Protein AF-A0A453IR78-F1 (afdb_monomer)

Secondary structure (DSSP, 8-state):
--SSHHHHHHHHHHHH-GGGGGSTTHHHHHHHHTTPPPPHHHHHHHHHTS-GGGSPBPTTS-BHHHHHHHHHHHHHHHHH-S---HHHHHHHHTS-HHHHHHHHHHHHHTTSS----------

Radius of gyration: 15.4 Å; Cα contacts (8 Å, |Δi|>4): 96; chains: 1; bounding box: 46×27×40 Å

Organism: Aegilops tauschii subsp. strangulata (NCBI:txid200361)

Nearest PDB structures (foldseek):
  4d10-assembly1_L  TM=9.736E-01  e=8.772E-11  Homo sapiens
  4d18-assembly1_D  TM=9.829E-01  e=3.486E-10  Homo sapiens
  4d0p-assembly1_A  TM=9.096E-01  e=7.327E-10  Homo sapiens
  6r7n-assembly1_D  TM=8.867E-01  e=5.995E-08  Homo sapiens
  1ais-assembly1_B  TM=3.882E-01  e=3.150E+00  Pyrococcus woesei

Foldseek 3Di:
DDDDDVVLVVLVVLLPDPVNVPDPLNVVSVCLNVLHQDDPVSLVSVVVVDDPVQQDADPVRHGPSLLRNLLSNLQSVLVVDPDDQLVVNCVSSVHDSVVNVVSNVVCCVVVVHDDDDDPPPPD

pLDDT: mean 91.36, std 9.38, range [37.41, 96.69]

InterPro domains:
  IPR000717 Proteasome component (PCI) domain [PF01399] (54-120)
  IPR000717 Proteasome component (PCI) domain [PS50250] (1-123)
  IPR036388 Winged helix-like DNA-binding domain superfamily [G3DSA:1.10.10.10] (57-123)
  IPR036390 Winged helix DNA-binding domain superfamily [SSF46785] (58-120)
  IPR040134 26S Proteasome non-ATPase regulatory subunit 12/COP9 signalosome complex subunit 4 [PTHR10855] (1-119)

Structure (mmCIF, N/CA/C/O backbone):
data_AF-A0A453IR78-F1
#
_entry.id   AF-A0A453IR78-F1
#
loop_
_atom_site.group_PDB
_atom_site.id
_atom_site.type_symbol
_atom_site.label_atom_id
_atom_site.label_alt_id
_atom_site.label_comp_id
_atom_site.label_asym_id
_atom_site.label_entity_id
_atom_site.label_seq_id
_atom_site.pdbx_PDB_ins_code
_atom_site.Cartn_x
_atom_site.Cartn_y
_atom_site.Cartn_z
_atom_site.occupancy
_atom_site.B_iso_or_equiv
_atom_site.auth_seq_id
_atom_site.auth_comp_id
_atom_site.auth_asym_id
_atom_site.auth_atom_id
_atom_site.pdbx_PDB_model_num
ATOM 1 N N . ALA A 1 1 ? -3.764 -8.612 11.217 1.00 49.44 1 ALA A N 1
ATOM 2 C CA . ALA A 1 1 ? -4.349 -9.615 10.301 1.00 49.44 1 ALA A CA 1
ATOM 3 C C . ALA A 1 1 ? -3.684 -9.479 8.938 1.00 49.44 1 ALA A C 1
ATOM 5 O O . ALA A 1 1 ? -3.633 -8.362 8.432 1.00 49.44 1 ALA A O 1
ATOM 6 N N . GLY A 1 2 ? -3.148 -10.568 8.382 1.00 61.47 2 GLY A N 1
ATOM 7 C CA . GLY A 1 2 ? -2.563 -10.566 7.035 1.00 61.47 2 GLY A CA 1
ATOM 8 C C . GLY A 1 2 ? -3.613 -10.323 5.944 1.00 61.47 2 GLY A C 1
ATOM 9 O O . GLY A 1 2 ? -4.815 -10.459 6.189 1.00 61.47 2 GLY A O 1
ATOM 10 N N . ALA A 1 3 ? -3.173 -9.934 4.746 1.00 68.62 3 ALA A N 1
ATOM 11 C CA . ALA A 1 3 ? -4.045 -9.872 3.573 1.00 68.62 3 ALA A CA 1
ATOM 12 C C . ALA A 1 3 ? -4.616 -11.272 3.267 1.00 68.62 3 ALA A C 1
ATOM 14 O O . ALA A 1 3 ? -3.870 -12.246 3.264 1.00 68.62 3 ALA A O 1
ATOM 15 N N . GLY A 1 4 ? -5.934 -11.387 3.066 1.00 76.38 4 GLY A N 1
ATOM 16 C CA . GLY A 1 4 ? -6.598 -12.670 2.807 1.00 76.38 4 GLY A CA 1
ATOM 17 C C . GLY A 1 4 ? -8.126 -12.626 2.969 1.00 76.38 4 GLY A C 1
ATOM 18 O O . GLY A 1 4 ? -8.666 -11.609 3.420 1.00 76.38 4 GLY A O 1
ATOM 19 N N . PRO A 1 5 ? -8.845 -13.729 2.662 1.00 80.75 5 PRO A N 1
ATOM 20 C CA . PRO A 1 5 ? -10.312 -13.749 2.575 1.00 80.75 5 PRO A CA 1
ATOM 21 C C . PRO A 1 5 ? -11.033 -13.337 3.862 1.00 80.75 5 PRO A C 1
ATOM 23 O O . PRO A 1 5 ? -12.116 -12.754 3.820 1.00 80.75 5 PRO A O 1
ATOM 26 N N . GLN A 1 6 ? -10.451 -13.644 5.023 1.00 85.94 6 GLN A N 1
ATOM 27 C CA . GLN A 1 6 ? -11.009 -13.241 6.313 1.00 85.94 6 GLN A CA 1
ATOM 28 C C . GLN A 1 6 ? -10.894 -11.726 6.524 1.00 85.94 6 GLN A C 1
ATOM 30 O O . GLN A 1 6 ? -11.867 -11.091 6.923 1.00 85.94 6 GLN A O 1
ATOM 35 N N . ARG A 1 7 ? -9.736 -11.130 6.202 1.00 87.88 7 ARG A N 1
ATOM 36 C CA . ARG A 1 7 ? -9.535 -9.677 6.283 1.00 87.88 7 ARG A CA 1
ATOM 37 C C . ARG A 1 7 ? -10.489 -8.945 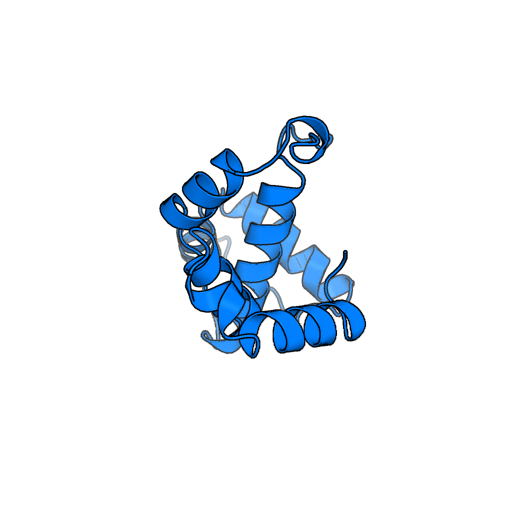5.342 1.00 87.88 7 ARG A C 1
ATOM 39 O O . ARG A 1 7 ? -11.118 -7.985 5.772 1.00 87.88 7 ARG A O 1
ATOM 46 N N . SER A 1 8 ? -10.646 -9.420 4.105 1.00 88.25 8 SER A N 1
ATOM 47 C CA . SER A 1 8 ? -11.570 -8.816 3.135 1.00 88.25 8 SER A CA 1
ATOM 48 C C . SER A 1 8 ? -13.019 -8.843 3.624 1.00 88.25 8 SER A C 1
ATOM 50 O O . SER A 1 8 ? -13.721 -7.844 3.497 1.00 88.25 8 SER A O 1
ATOM 52 N N . ARG A 1 9 ? -13.452 -9.942 4.261 1.00 92.44 9 ARG A N 1
ATOM 53 C CA . ARG A 1 9 ? -14.782 -10.031 4.885 1.00 92.44 9 ARG A CA 1
ATOM 54 C C . ARG A 1 9 ? -14.965 -9.022 6.017 1.00 92.44 9 ARG A C 1
ATOM 56 O O . ARG A 1 9 ? -15.966 -8.318 6.027 1.00 92.44 9 ARG A O 1
ATOM 63 N N . VAL A 1 10 ? -13.995 -8.907 6.926 1.00 94.69 10 VAL A N 1
ATOM 64 C CA . VAL A 1 10 ? -14.054 -7.928 8.028 1.00 94.69 10 VAL A CA 1
ATOM 65 C C . VAL A 1 10 ? -14.123 -6.498 7.491 1.00 94.69 10 VAL A C 1
ATOM 67 O O . VAL A 1 10 ? -14.970 -5.725 7.929 1.00 94.69 10 VAL A O 1
ATOM 70 N N . LEU A 1 11 ? -13.283 -6.154 6.510 1.00 94.44 11 LEU A N 1
ATOM 71 C CA . LEU A 1 11 ? -13.302 -4.833 5.878 1.00 94.44 11 LEU A CA 1
ATOM 72 C C . LEU A 1 11 ? -14.644 -4.542 5.197 1.00 94.44 11 LEU A C 1
ATOM 74 O O . LEU A 1 11 ? -15.151 -3.434 5.332 1.00 94.44 11 LEU A O 1
ATOM 78 N N . ALA A 1 12 ? -15.245 -5.529 4.525 1.00 95.50 12 ALA A N 1
ATOM 79 C CA . ALA A 1 12 ? -16.556 -5.378 3.897 1.00 95.50 12 ALA A CA 1
ATOM 80 C C . ALA A 1 12 ? -17.665 -5.124 4.927 1.00 95.50 12 ALA A C 1
ATOM 82 O O . ALA A 1 12 ? -18.521 -4.271 4.702 1.00 95.50 12 ALA A O 1
ATOM 83 N N . THR A 1 13 ? -17.643 -5.840 6.056 1.00 96.50 13 THR A N 1
ATOM 84 C CA . THR A 1 13 ? -18.591 -5.623 7.157 1.00 96.50 13 THR A CA 1
ATOM 85 C C . THR A 1 13 ? -18.454 -4.216 7.726 1.00 96.50 13 THR A C 1
ATOM 87 O O . THR A 1 13 ? -19.454 -3.521 7.855 1.00 96.50 13 THR A O 1
ATOM 90 N N . LEU A 1 14 ? -17.225 -3.774 8.013 1.00 96.38 14 LEU A N 1
ATOM 91 C CA . LEU A 1 14 ? -16.970 -2.437 8.554 1.00 96.38 14 LEU A CA 1
ATOM 92 C C . LEU A 1 14 ? -17.334 -1.330 7.556 1.00 96.38 14 LEU A C 1
ATOM 94 O O . LEU A 1 14 ? -17.869 -0.305 7.951 1.00 96.38 14 LEU A O 1
ATOM 98 N N . TYR A 1 15 ? -17.060 -1.524 6.265 1.00 95.94 15 TYR A N 1
ATOM 99 C CA . TYR A 1 15 ? -17.377 -0.537 5.233 1.00 95.94 15 TYR A CA 1
ATOM 100 C C . TYR A 1 15 ? -18.889 -0.355 5.035 1.00 95.94 15 TYR A C 1
ATOM 102 O O . TYR A 1 15 ? -19.348 0.757 4.794 1.00 95.94 15 TYR A O 1
ATOM 110 N N . LYS A 1 16 ? -19.668 -1.438 5.144 1.00 95.44 16 LYS A N 1
ATOM 111 C CA . LYS A 1 16 ? -21.134 -1.404 5.003 1.00 95.44 16 LYS A CA 1
ATOM 112 C C . LYS A 1 16 ? -21.859 -0.935 6.267 1.00 95.44 16 LYS A C 1
ATOM 114 O O . LYS A 1 16 ? -23.051 -0.652 6.199 1.00 95.44 16 LYS A O 1
ATOM 119 N N . ASP A 1 17 ? -21.179 -0.891 7.409 1.00 96.69 17 ASP A N 1
ATOM 120 C CA . ASP A 1 17 ? -21.758 -0.417 8.662 1.00 96.69 17 ASP A CA 1
ATOM 121 C C . ASP A 1 17 ? -21.801 1.117 8.673 1.00 96.69 17 ASP A C 1
ATOM 123 O O . ASP A 1 17 ? -20.774 1.794 8.738 1.00 96.69 17 ASP A O 1
ATOM 127 N N . GLU A 1 18 ? -23.006 1.683 8.644 1.00 94.62 18 GLU A N 1
ATOM 128 C CA . GLU A 1 18 ? -23.214 3.132 8.623 1.00 94.62 18 GLU A CA 1
ATOM 129 C C . GLU A 1 18 ? -22.583 3.834 9.836 1.00 94.62 18 GLU A C 1
ATOM 131 O O . GLU A 1 18 ? -22.127 4.973 9.734 1.00 94.62 18 GLU A O 1
ATOM 136 N N . ARG A 1 19 ? -22.460 3.156 10.985 1.00 96.31 19 ARG A N 1
ATOM 137 C CA . ARG A 1 19 ? -21.813 3.728 12.177 1.00 96.31 19 ARG A CA 1
ATOM 138 C C . ARG A 1 19 ? -20.333 4.003 11.930 1.00 96.31 19 ARG A C 1
ATOM 140 O O . ARG A 1 19 ? -19.792 4.959 12.486 1.00 96.31 19 ARG A O 1
ATOM 147 N N . CYS A 1 20 ? -19.688 3.203 11.080 1.00 95.81 20 CYS A N 1
ATOM 148 C CA . CYS A 1 20 ? -18.289 3.393 10.726 1.00 95.81 20 CYS A CA 1
ATOM 149 C C . CYS A 1 20 ? -18.069 4.667 9.905 1.00 95.81 20 CYS A C 1
ATOM 151 O O . CYS A 1 20 ? -17.000 5.254 10.038 1.00 95.81 20 CYS A O 1
ATOM 153 N N . SER A 1 21 ? -19.068 5.148 9.152 1.00 93.00 21 SER A N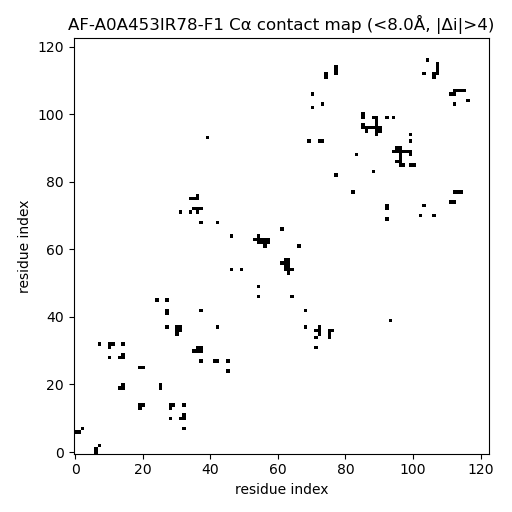 1
ATOM 154 C CA . SER A 1 21 ? -18.965 6.385 8.351 1.00 93.00 21 SER A CA 1
ATOM 155 C C . SER A 1 21 ? -18.646 7.637 9.177 1.00 93.00 21 SER A C 1
ATOM 157 O O . SER A 1 21 ? -18.080 8.598 8.662 1.00 93.00 21 SER A O 1
ATOM 159 N N . LYS A 1 22 ? -18.964 7.609 10.478 1.00 93.69 22 LYS A N 1
ATOM 160 C CA . LYS A 1 22 ? -18.734 8.707 11.427 1.00 93.69 22 LYS A CA 1
ATOM 161 C C . LYS A 1 22 ? -17.352 8.657 12.086 1.00 93.69 22 LYS A C 1
ATOM 163 O O . LYS A 1 22 ? -16.994 9.571 12.827 1.00 93.69 22 LYS A O 1
ATOM 168 N N . LEU A 1 23 ? -16.580 7.589 11.870 1.00 93.06 23 LEU A N 1
ATOM 169 C CA . LEU A 1 23 ? -15.251 7.439 12.458 1.00 93.06 23 LEU A CA 1
ATOM 170 C C . LEU A 1 23 ? -14.234 8.297 11.704 1.00 93.06 23 LEU A C 1
ATOM 172 O O . LEU A 1 23 ? -14.202 8.298 10.476 1.00 93.06 23 LEU A O 1
ATOM 176 N N . LYS A 1 24 ? -13.316 8.938 12.435 1.00 91.38 24 LYS A N 1
ATOM 177 C CA . LYS A 1 24 ? -12.208 9.711 11.841 1.00 91.38 24 LYS A CA 1
ATOM 178 C C . LYS A 1 24 ? -11.369 8.891 10.857 1.00 91.38 24 LYS A C 1
ATOM 180 O O . LYS A 1 24 ? -10.910 9.409 9.847 1.00 91.38 24 LYS A O 1
ATOM 185 N N . ILE A 1 25 ? -11.210 7.598 11.136 1.00 92.75 25 ILE A N 1
ATOM 186 C CA . ILE A 1 25 ? -10.447 6.656 10.309 1.00 92.75 25 ILE A CA 1
ATOM 187 C C . ILE A 1 25 ? -11.235 6.120 9.103 1.00 92.75 25 ILE A C 1
ATOM 189 O O . ILE A 1 25 ? -10.693 5.353 8.312 1.00 92.75 25 ILE A O 1
ATOM 193 N N . TYR A 1 26 ? -12.509 6.479 8.929 1.00 94.25 26 TYR A N 1
ATOM 194 C CA . TYR A 1 26 ? -13.328 5.943 7.840 1.00 94.25 26 TYR A CA 1
ATOM 195 C C . TYR A 1 26 ? -12.724 6.130 6.433 1.00 94.25 26 TYR A C 1
ATOM 197 O O . TYR A 1 26 ? -12.777 5.179 5.647 1.00 94.25 26 TYR A O 1
ATOM 205 N N . PRO A 1 27 ? -12.067 7.262 6.098 1.00 93.94 27 PRO A N 1
ATOM 206 C CA . PRO A 1 27 ? -11.414 7.415 4.799 1.00 93.94 27 PRO A CA 1
ATOM 207 C C . PRO A 1 27 ? -10.365 6.331 4.510 1.00 93.94 27 PRO A C 1
ATOM 209 O O . PRO A 1 27 ? -10.315 5.814 3.390 1.00 93.94 27 PRO A O 1
ATOM 212 N N . ILE A 1 28 ? -9.570 5.925 5.513 1.00 94.81 28 ILE A N 1
ATOM 213 C CA . ILE A 1 28 ? -8.572 4.862 5.326 1.00 94.81 28 ILE A CA 1
ATOM 214 C C . ILE A 1 28 ? -9.246 3.501 5.163 1.00 94.81 28 ILE A C 1
ATOM 216 O O . ILE A 1 28 ? -8.853 2.730 4.291 1.00 94.81 28 ILE A O 1
ATOM 220 N N . LEU A 1 29 ? -10.304 3.226 5.935 1.00 95.12 29 LEU A N 1
ATOM 221 C CA . LEU A 1 29 ? -11.091 1.999 5.808 1.00 95.12 29 LEU A CA 1
ATOM 222 C C . LEU A 1 29 ? -11.643 1.858 4.387 1.00 95.12 29 LEU A C 1
ATOM 224 O O . LEU A 1 29 ? -11.465 0.814 3.759 1.00 95.12 29 LEU A O 1
ATOM 228 N N . GLN A 1 30 ? -12.263 2.919 3.868 1.00 95.00 30 GLN A N 1
ATOM 229 C CA . GLN A 1 30 ? -12.818 2.940 2.521 1.00 95.00 30 GLN A CA 1
ATOM 230 C C . GLN A 1 30 ? -11.735 2.690 1.468 1.00 95.00 30 GLN A C 1
ATOM 232 O O . GLN A 1 30 ? -11.933 1.875 0.570 1.00 95.00 30 GLN A O 1
ATOM 237 N N . LYS A 1 31 ? -10.581 3.359 1.563 1.00 95.44 31 LYS A N 1
ATOM 238 C CA . LYS A 1 31 ? -9.494 3.161 0.595 1.00 95.44 31 LYS A CA 1
ATOM 239 C C . LYS A 1 31 ? -8.878 1.772 0.672 1.00 95.44 31 LYS A C 1
ATOM 241 O O . LYS A 1 31 ? -8.607 1.186 -0.369 1.00 95.44 31 LYS A O 1
ATOM 246 N N . VAL A 1 32 ? -8.698 1.228 1.872 1.00 94.62 32 VAL A N 1
ATOM 247 C CA . VAL A 1 32 ? -8.184 -0.132 2.053 1.00 94.62 32 VAL A CA 1
ATOM 248 C C . VAL A 1 32 ? -9.159 -1.158 1.479 1.00 94.62 32 VAL A C 1
ATOM 250 O O . VAL A 1 32 ? -8.731 -2.076 0.785 1.00 94.62 32 VAL A O 1
ATOM 253 N N . PHE A 1 33 ? -10.460 -1.000 1.739 1.00 93.94 33 PHE A N 1
ATOM 254 C CA . PHE A 1 33 ? -11.495 -1.897 1.227 1.00 93.94 33 PHE A CA 1
ATOM 255 C C . PHE A 1 33 ? -11.635 -1.828 -0.299 1.00 93.94 33 PHE A C 1
ATOM 257 O O . PHE A 1 33 ? -11.735 -2.865 -0.946 1.00 93.94 33 PHE A O 1
ATOM 264 N N . LEU A 1 34 ? -11.596 -0.623 -0.873 1.00 93.50 34 LEU A N 1
ATOM 265 C CA . LEU A 1 34 ? -11.667 -0.395 -2.321 1.00 93.50 34 LEU A CA 1
ATOM 266 C C . LEU A 1 34 ? -10.316 -0.572 -3.031 1.00 93.50 34 LEU A C 1
ATOM 268 O O . LEU A 1 34 ? -10.205 -0.211 -4.200 1.00 93.50 34 LEU A O 1
ATOM 272 N N . GLU A 1 35 ? -9.295 -1.066 -2.324 1.00 92.50 35 GLU A N 1
ATOM 273 C CA . GLU A 1 35 ? -7.965 -1.358 -2.875 1.00 92.50 35 GLU A CA 1
ATOM 274 C C . GLU A 1 35 ? -7.326 -0.149 -3.583 1.00 92.50 35 GLU A C 1
ATOM 276 O O . GLU A 1 35 ? -6.720 -0.251 -4.647 1.00 92.50 35 GLU A O 1
ATOM 281 N N . ARG A 1 36 ? -7.495 1.034 -2.983 1.00 94.75 36 ARG A N 1
ATOM 282 C CA . ARG A 1 36 ? -6.943 2.304 -3.462 1.00 94.75 36 ARG A CA 1
ATOM 283 C C . ARG A 1 36 ? -5.614 2.608 -2.785 1.00 94.75 36 ARG A C 1
ATOM 285 O O . ARG A 1 36 ? -5.405 2.259 -1.623 1.00 94.75 36 ARG A O 1
ATOM 292 N N . ILE A 1 37 ? -4.767 3.355 -3.490 1.00 94.62 37 ILE A N 1
ATOM 293 C CA . ILE A 1 37 ? -3.494 3.852 -2.962 1.00 94.62 37 ILE A CA 1
ATOM 294 C C . ILE A 1 37 ? -3.739 4.826 -1.800 1.00 94.62 37 ILE A C 1
ATOM 296 O O . ILE A 1 37 ? -4.537 5.768 -1.897 1.00 94.62 37 ILE A O 1
ATOM 300 N N . LEU A 1 38 ? -3.018 4.591 -0.707 1.00 95.38 38 LEU A N 1
ATOM 301 C CA . LEU A 1 38 ? -2.985 5.394 0.509 1.00 95.38 38 LEU A CA 1
ATOM 302 C C . LEU A 1 38 ? -1.805 6.359 0.459 1.00 95.38 38 LEU A C 1
ATOM 304 O O . LEU A 1 38 ? -0.662 5.936 0.294 1.00 95.38 38 LEU A O 1
ATOM 308 N N . ARG A 1 39 ? -2.063 7.658 0.611 1.00 92.25 39 AR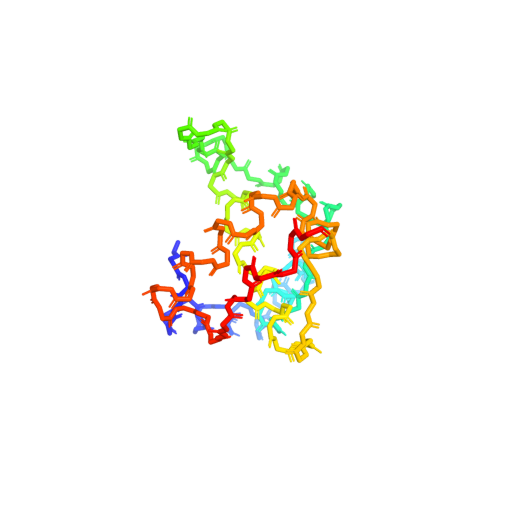G A N 1
ATOM 309 C CA . ARG A 1 39 ? -1.001 8.670 0.637 1.00 92.25 39 ARG A CA 1
ATOM 310 C C . ARG A 1 39 ? -0.444 8.830 2.048 1.00 92.25 39 ARG A C 1
ATOM 312 O O . ARG A 1 39 ? -1.142 8.597 3.032 1.00 92.25 39 ARG A O 1
ATOM 319 N N . LYS A 1 40 ? 0.798 9.309 2.140 1.00 91.38 40 LYS A N 1
ATOM 320 C CA . LYS A 1 40 ? 1.515 9.508 3.408 1.00 91.38 40 LYS A CA 1
ATOM 321 C C . LYS A 1 40 ? 0.707 10.276 4.478 1.00 91.38 40 LYS A C 1
ATOM 323 O O . LYS A 1 40 ? 0.591 9.735 5.571 1.00 91.38 40 LYS A O 1
ATOM 328 N N . PRO A 1 41 ? 0.027 11.405 4.178 1.00 91.88 41 PRO A N 1
ATOM 329 C CA . PRO A 1 41 ? -0.773 12.112 5.186 1.00 91.88 41 PRO A CA 1
ATOM 330 C C . PRO A 1 41 ? -1.918 11.279 5.781 1.00 91.88 41 PRO A C 1
ATOM 332 O O . PRO A 1 41 ? -2.277 11.449 6.940 1.00 91.88 41 PRO A O 1
ATOM 335 N N . GLU A 1 42 ? -2.497 10.366 4.999 1.00 92.44 42 GLU A N 1
ATOM 336 C CA . GLU A 1 42 ? -3.592 9.499 5.452 1.00 92.44 42 GLU A CA 1
ATOM 337 C C . GLU A 1 42 ? -3.073 8.384 6.360 1.00 92.44 42 GLU A C 1
ATOM 339 O O . GLU A 1 42 ? -3.723 8.023 7.339 1.00 92.44 42 GLU A O 1
ATOM 344 N N . ILE A 1 43 ? -1.890 7.855 6.036 1.00 93.38 43 ILE A N 1
ATOM 345 C CA . ILE A 1 43 ? -1.197 6.855 6.850 1.00 93.38 43 ILE A CA 1
ATOM 346 C C . ILE A 1 43 ? -0.778 7.476 8.183 1.00 93.38 43 ILE A C 1
ATOM 348 O O . ILE A 1 43 ? -0.996 6.862 9.222 1.00 93.38 43 ILE A O 1
ATOM 352 N N . ASP A 1 44 ? -0.239 8.696 8.158 1.00 92.62 44 ASP A N 1
ATOM 353 C CA . ASP A 1 44 ? 0.197 9.410 9.360 1.00 92.62 44 ASP A CA 1
ATOM 354 C C . ASP A 1 44 ? -0.989 9.727 10.276 1.00 92.62 44 ASP A C 1
ATOM 356 O O . ASP A 1 44 ? -0.950 9.413 11.463 1.00 92.62 44 ASP A O 1
ATOM 360 N N . ALA A 1 45 ? -2.095 10.230 9.719 1.00 92.38 45 ALA A N 1
ATOM 361 C CA . ALA A 1 45 ? -3.321 10.458 10.484 1.00 92.38 45 ALA A CA 1
ATOM 362 C C . ALA A 1 45 ? -3.860 9.167 11.127 1.00 92.38 45 ALA A C 1
ATOM 364 O O . ALA A 1 45 ? -4.330 9.189 12.262 1.00 92.38 45 ALA A O 1
ATOM 365 N N . PHE A 1 46 ? -3.775 8.029 10.431 1.00 94.50 46 PHE A N 1
ATOM 366 C CA . PHE A 1 46 ? -4.161 6.739 11.004 1.00 94.50 46 PHE A CA 1
ATOM 367 C C . PHE A 1 46 ? -3.175 6.246 12.069 1.00 94.50 46 PHE A C 1
ATOM 369 O O . PHE A 1 46 ? -3.599 5.660 13.064 1.00 94.50 46 PHE A O 1
ATOM 376 N N . ALA A 1 47 ? -1.877 6.495 11.890 1.00 94.19 47 ALA A N 1
ATOM 377 C CA . ALA A 1 47 ? -0.848 6.134 12.855 1.00 94.19 47 ALA A CA 1
ATOM 378 C C . ALA A 1 47 ? -1.048 6.854 14.197 1.00 94.19 47 ALA A C 1
ATOM 380 O O . ALA A 1 47 ? -0.818 6.250 15.243 1.00 94.19 47 ALA A O 1
ATOM 381 N N . GLU A 1 48 ? -1.515 8.102 14.198 1.00 94.19 48 GLU A N 1
ATOM 382 C CA . GLU A 1 48 ? -1.803 8.848 15.431 1.00 94.19 48 GLU A CA 1
ATOM 383 C C . GLU A 1 48 ? -2.952 8.249 16.255 1.00 94.19 48 GLU 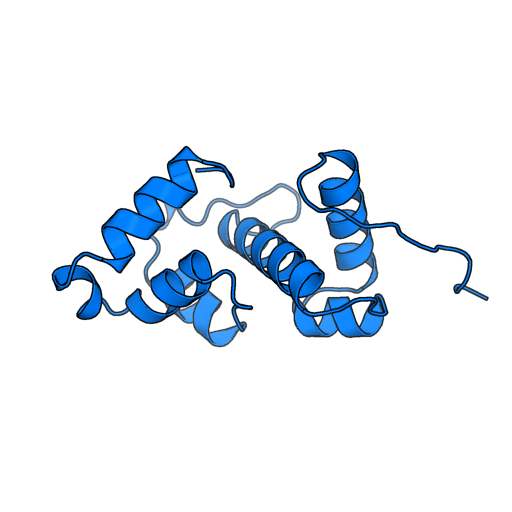A C 1
ATOM 385 O O . GLU A 1 48 ? -2.937 8.322 17.481 1.00 94.19 48 GLU A O 1
ATOM 390 N N . GLU A 1 49 ? -3.892 7.557 15.612 1.00 93.69 49 GLU A N 1
ATOM 391 C CA . GLU A 1 49 ? -5.001 6.871 16.288 1.00 93.69 49 GLU A CA 1
ATOM 392 C C . GLU A 1 49 ? -4.594 5.484 16.843 1.00 93.69 49 GLU A C 1
ATOM 394 O O . GLU A 1 49 ? -5.373 4.830 17.546 1.00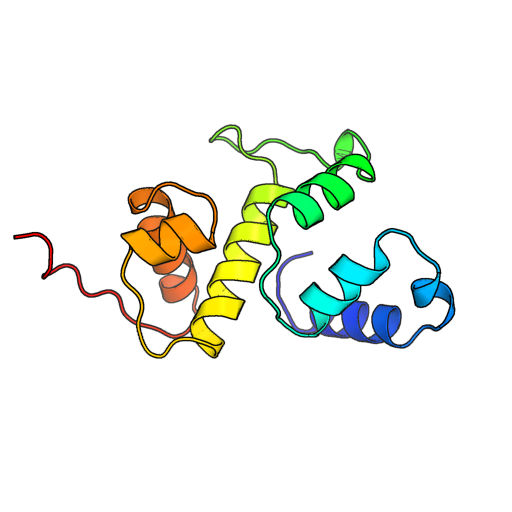 93.69 49 GLU A O 1
ATOM 399 N N . LEU A 1 50 ? -3.375 5.003 16.549 1.00 94.50 50 LEU A N 1
ATOM 400 C CA . LEU A 1 50 ? -2.880 3.712 17.036 1.00 94.50 50 LEU A CA 1
ATOM 401 C C . LEU A 1 50 ? -2.339 3.791 18.465 1.00 94.50 50 LEU A C 1
ATOM 403 O O . LEU A 1 50 ? -1.547 4.662 18.828 1.00 94.50 50 LEU A O 1
ATOM 407 N N . LYS A 1 51 ? -2.671 2.773 19.261 1.00 94.88 51 LYS A N 1
ATOM 408 C CA . LYS A 1 51 ? -2.105 2.581 20.600 1.00 94.88 51 LYS A CA 1
ATOM 409 C C . LYS A 1 51 ? -0.613 2.225 20.510 1.00 94.88 51 LYS A C 1
ATOM 411 O O . LYS A 1 51 ? -0.206 1.578 19.545 1.00 94.88 51 LYS A O 1
ATOM 416 N N . PRO A 1 52 ? 0.200 2.516 21.544 1.00 93.94 52 PRO A N 1
ATOM 417 C CA . PRO A 1 52 ? 1.637 2.222 21.526 1.00 93.94 52 PRO A CA 1
ATOM 418 C C . PRO A 1 52 ? 1.979 0.766 21.174 1.00 93.94 52 PRO A C 1
ATOM 420 O O . PRO A 1 52 ? 2.845 0.519 20.344 1.00 93.94 52 PRO A O 1
ATOM 423 N N . HIS A 1 53 ? 1.235 -0.208 21.711 1.00 92.19 53 HIS A N 1
ATOM 424 C CA . HIS A 1 53 ? 1.450 -1.632 21.412 1.00 92.19 53 HIS A CA 1
ATOM 425 C C . HIS A 1 53 ? 1.113 -2.029 19.961 1.00 92.19 53 HIS A C 1
ATOM 427 O O . HIS A 1 53 ? 1.488 -3.110 19.519 1.00 92.19 53 HIS A O 1
ATOM 433 N N . GLN A 1 54 ? 0.391 -1.184 19.219 1.00 93.12 54 GLN A N 1
ATOM 434 C CA . GLN A 1 54 ? 0.084 -1.383 17.799 1.00 93.12 54 GLN A CA 1
ATOM 435 C C . GLN A 1 54 ? 1.167 -0.776 16.888 1.00 93.12 54 GLN A C 1
ATOM 437 O O . GLN A 1 54 ? 1.241 -1.142 15.718 1.00 93.12 54 GLN A O 1
ATOM 442 N N . LYS A 1 55 ? 2.036 0.099 17.419 1.00 93.50 55 LYS A N 1
ATOM 443 C CA . LYS A 1 55 ? 3.184 0.709 16.723 1.00 93.50 55 LYS A CA 1
ATOM 444 C C . LYS A 1 55 ? 4.454 -0.143 16.875 1.00 93.50 55 LYS A C 1
ATO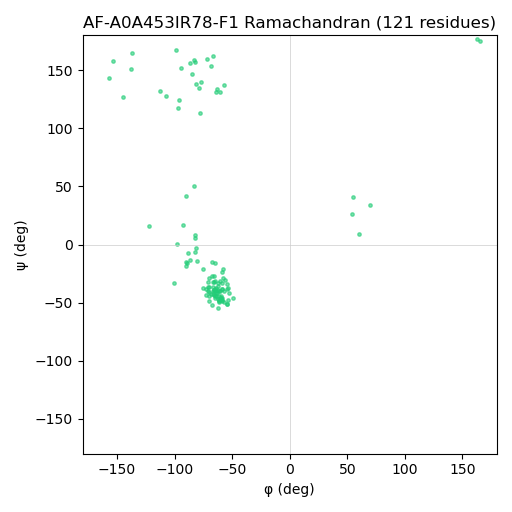M 446 O O . LYS A 1 55 ? 5.536 0.373 17.137 1.00 93.50 55 LYS A O 1
ATOM 451 N N . ALA A 1 56 ? 4.319 -1.463 16.755 1.00 94.25 56 ALA A N 1
ATOM 452 C CA . ALA A 1 56 ? 5.444 -2.381 16.898 1.00 94.25 56 ALA A CA 1
ATOM 453 C C . ALA A 1 56 ? 6.499 -2.135 15.806 1.00 94.25 56 ALA A C 1
ATOM 455 O O . ALA A 1 56 ? 6.152 -2.012 14.627 1.00 94.25 56 ALA A O 1
ATOM 456 N N . LEU A 1 57 ? 7.769 -2.081 16.209 1.00 94.50 57 LEU A N 1
ATOM 457 C CA . LEU A 1 57 ? 8.909 -1.926 15.309 1.00 94.50 57 LEU A CA 1
ATOM 458 C C . LEU A 1 57 ? 9.354 -3.278 14.744 1.00 94.50 57 LEU A C 1
ATOM 460 O O . LEU A 1 57 ? 9.278 -4.313 15.406 1.00 94.50 57 LEU A O 1
ATOM 464 N N . LEU A 1 58 ? 9.828 -3.245 13.507 1.00 92.00 58 LEU A N 1
ATOM 465 C CA . LEU A 1 58 ? 10.447 -4.348 12.785 1.00 92.00 58 LEU A CA 1
ATOM 466 C C . LEU A 1 58 ? 11.984 -4.224 12.845 1.00 92.00 58 LEU A C 1
ATOM 468 O O . LEU A 1 58 ? 12.495 -3.162 13.202 1.00 92.00 58 LEU A O 1
ATOM 472 N N . PRO A 1 59 ? 12.748 -5.269 12.460 1.00 92.56 59 PRO A N 1
ATOM 473 C CA . PRO A 1 59 ? 14.216 -5.236 12.498 1.00 92.56 59 PRO A CA 1
ATOM 474 C C . PRO A 1 59 ? 14.870 -4.114 11.675 1.00 92.56 59 PRO A C 1
ATOM 476 O O . PRO A 1 59 ? 16.018 -3.767 11.924 1.00 92.56 59 PRO A O 1
ATOM 479 N N . ASP A 1 60 ? 14.160 -3.548 10.693 1.00 87.19 60 ASP A N 1
ATOM 480 C CA . ASP A 1 60 ? 14.622 -2.425 9.867 1.00 87.19 60 ASP A CA 1
ATOM 481 C C . ASP A 1 60 ? 14.190 -1.048 10.413 1.00 87.19 60 ASP A C 1
ATOM 483 O O . ASP A 1 60 ? 14.210 -0.068 9.670 1.00 87.19 60 ASP A O 1
ATOM 487 N N . ASN A 1 61 ? 13.773 -0.976 11.684 1.00 90.81 61 ASN A N 1
ATOM 488 C CA . ASN A 1 61 ? 13.219 0.204 12.361 1.00 90.81 61 ASN A CA 1
ATOM 489 C C . ASN A 1 61 ? 11.935 0.783 11.737 1.00 90.81 61 ASN A C 1
ATOM 491 O O . ASN A 1 61 ? 11.483 1.847 12.156 1.00 90.81 61 ASN A O 1
ATOM 495 N N . SER A 1 62 ? 11.311 0.099 10.772 1.00 91.25 62 SER A N 1
ATOM 496 C CA . SER A 1 62 ? 9.969 0.463 10.302 1.00 91.25 62 SER A CA 1
ATOM 497 C C . SER A 1 62 ? 8.889 -0.099 11.223 1.00 91.25 62 SER A C 1
ATOM 499 O O . SER A 1 62 ? 9.120 -1.075 11.939 1.00 91.25 62 SER A O 1
ATOM 501 N N . THR A 1 63 ? 7.693 0.489 11.226 1.00 94.38 63 THR A N 1
ATOM 502 C CA . THR A 1 63 ? 6.572 -0.079 11.981 1.00 94.38 63 THR A CA 1
ATOM 503 C C . THR A 1 63 ? 5.867 -1.186 11.195 1.00 94.38 63 THR A C 1
ATOM 505 O O . THR A 1 63 ? 5.888 -1.239 9.960 1.00 94.38 63 THR A O 1
ATOM 508 N N . VAL A 1 64 ? 5.146 -2.052 11.908 1.00 93.06 64 VAL A N 1
ATOM 509 C CA . VAL A 1 64 ? 4.208 -3.005 11.289 1.00 93.06 64 VAL A CA 1
ATOM 510 C C . VAL A 1 64 ? 3.159 -2.310 10.412 1.00 93.06 64 VAL A C 1
ATOM 512 O O . VAL A 1 64 ? 2.718 -2.893 9.419 1.00 93.06 64 VAL A O 1
ATOM 515 N N . LEU A 1 65 ? 2.781 -1.067 10.746 1.00 93.44 65 LEU A N 1
ATOM 516 C CA . LEU A 1 65 ? 1.879 -0.253 9.934 1.00 93.44 65 LEU A CA 1
ATOM 517 C C . LEU A 1 65 ? 2.545 0.138 8.614 1.00 93.44 65 LEU A C 1
ATOM 519 O O . LEU A 1 65 ? 1.965 -0.125 7.564 1.00 93.44 65 LEU A O 1
ATOM 523 N N . ASP A 1 66 ? 3.757 0.700 8.655 1.00 92.94 66 ASP A N 1
ATOM 524 C CA . ASP A 1 66 ? 4.491 1.118 7.451 1.00 92.94 66 ASP A CA 1
ATOM 525 C C . ASP A 1 66 ? 4.605 -0.043 6.466 1.00 92.94 66 ASP A C 1
ATOM 527 O O . ASP A 1 66 ? 4.259 0.077 5.289 1.00 92.94 66 ASP A O 1
ATOM 531 N N . ARG A 1 67 ? 5.007 -1.214 6.970 1.00 92.69 6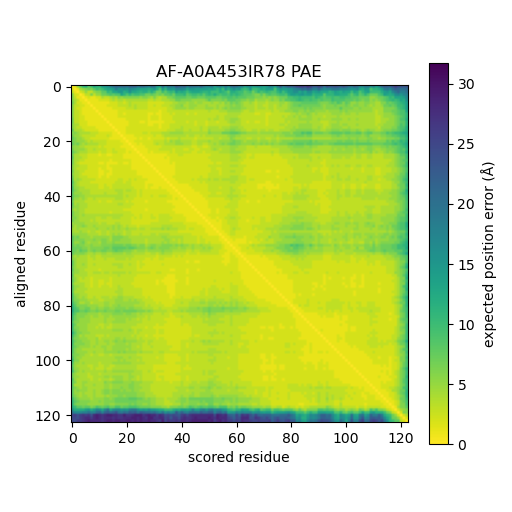7 ARG A N 1
ATOM 532 C CA . ARG A 1 67 ? 5.119 -2.425 6.160 1.00 92.69 67 ARG A CA 1
ATOM 533 C C . ARG A 1 67 ? 3.786 -2.817 5.526 1.00 92.69 67 ARG A C 1
ATOM 535 O O . ARG A 1 67 ? 3.749 -3.121 4.335 1.00 92.69 67 ARG A O 1
ATOM 542 N N . ALA A 1 68 ? 2.701 -2.804 6.299 1.00 92.75 68 ALA A N 1
ATOM 543 C CA . ALA A 1 68 ? 1.376 -3.156 5.803 1.00 92.75 68 ALA A CA 1
ATOM 544 C C . ALA A 1 68 ? 0.865 -2.167 4.742 1.00 92.75 68 ALA A C 1
ATOM 546 O O . ALA A 1 68 ? 0.246 -2.591 3.766 1.00 92.75 68 ALA A O 1
ATOM 547 N N . MET A 1 69 ? 1.124 -0.867 4.912 1.00 93.25 69 MET A N 1
ATOM 548 C CA . MET A 1 69 ? 0.682 0.167 3.972 1.00 93.25 69 MET A CA 1
ATOM 549 C C . MET A 1 69 ? 1.483 0.137 2.668 1.00 93.25 69 MET A C 1
ATOM 551 O O . MET A 1 69 ? 0.893 0.267 1.598 1.00 93.25 69 MET A O 1
ATOM 555 N N . ILE A 1 70 ? 2.795 -0.113 2.733 1.00 94.81 70 ILE A N 1
ATOM 556 C CA . ILE A 1 70 ? 3.635 -0.276 1.538 1.00 94.81 70 ILE A CA 1
ATOM 557 C C . ILE A 1 70 ? 3.161 -1.474 0.710 1.00 94.81 70 ILE A C 1
ATOM 559 O O . ILE A 1 70 ? 2.960 -1.345 -0.495 1.00 94.81 70 ILE A O 1
ATOM 563 N N . GLU A 1 71 ? 2.945 -2.632 1.340 1.00 94.38 71 GLU A N 1
ATOM 564 C CA . GLU A 1 71 ? 2.471 -3.826 0.628 1.00 94.38 71 GLU A CA 1
ATOM 565 C C . GLU A 1 71 ? 1.062 -3.635 0.049 1.00 94.38 71 GLU A C 1
ATOM 567 O O . GLU A 1 71 ? 0.789 -4.062 -1.072 1.00 94.38 71 GLU A O 1
ATOM 572 N N . HIS A 1 72 ? 0.175 -2.948 0.777 1.00 94.56 72 HIS A N 1
ATOM 573 C CA . HIS A 1 72 ? -1.152 -2.579 0.277 1.00 94.56 72 HIS A CA 1
ATOM 574 C C . HIS A 1 72 ? -1.065 -1.676 -0.956 1.00 94.56 72 HIS A C 1
ATOM 576 O O . HIS A 1 72 ? -1.713 -1.948 -1.968 1.00 94.56 72 HIS A O 1
ATOM 582 N N . ASN A 1 73 ? -0.262 -0.613 -0.891 1.00 96.00 73 ASN A N 1
ATOM 583 C CA . ASN A 1 73 ? -0.098 0.318 -2.003 1.00 96.00 73 ASN A CA 1
ATOM 584 C C . ASN A 1 73 ? 0.535 -0.357 -3.214 1.00 96.00 73 ASN A C 1
ATOM 586 O O . ASN A 1 73 ? 0.119 -0.087 -4.335 1.00 96.00 73 ASN A O 1
ATOM 590 N N . LEU A 1 74 ? 1.486 -1.263 -2.997 1.00 95.44 74 LEU A N 1
ATOM 591 C CA . LEU A 1 74 ? 2.123 -2.013 -4.069 1.00 95.44 74 LEU A CA 1
ATOM 592 C C . LEU A 1 74 ? 1.132 -2.944 -4.783 1.00 95.44 74 LEU A C 1
ATOM 594 O O . LEU A 1 74 ? 1.059 -2.944 -6.009 1.00 95.44 74 LEU A O 1
ATOM 598 N N . LEU A 1 75 ? 0.296 -3.663 -4.027 1.00 94.19 75 LEU A N 1
ATOM 599 C CA . LEU A 1 75 ? -0.788 -4.468 -4.599 1.00 94.19 75 LEU A CA 1
ATOM 600 C C . LEU A 1 75 ? -1.865 -3.611 -5.286 1.00 94.19 75 LEU A C 1
ATOM 602 O O . LEU A 1 75 ? -2.485 -4.047 -6.250 1.00 94.19 75 LEU A O 1
ATOM 606 N N . SER A 1 76 ? -2.112 -2.401 -4.788 1.00 94.50 76 SER A N 1
ATOM 607 C CA . SER A 1 76 ? -3.043 -1.460 -5.423 1.00 94.50 76 SER A CA 1
ATOM 608 C C . SER A 1 76 ? -2.465 -0.929 -6.739 1.00 94.50 76 SER A C 1
ATOM 610 O O . SER A 1 76 ? -3.171 -0.847 -7.740 1.00 94.50 76 SER A O 1
ATOM 612 N N . ALA A 1 77 ? -1.166 -0.621 -6.769 1.00 95.31 77 ALA A N 1
ATOM 613 C CA . ALA A 1 77 ? -0.466 -0.152 -7.958 1.00 95.31 77 ALA A CA 1
ATOM 614 C C . ALA A 1 77 ? -0.447 -1.212 -9.070 1.00 95.31 77 ALA A C 1
ATOM 616 O O . ALA A 1 77 ? -0.700 -0.869 -10.220 1.00 95.31 77 ALA A O 1
ATOM 617 N N . SER A 1 78 ? -0.260 -2.497 -8.746 1.00 94.69 78 SER A N 1
ATOM 618 C CA . SER A 1 78 ? -0.269 -3.574 -9.755 1.00 94.69 78 SER A CA 1
ATOM 619 C C . SER A 1 78 ? -1.619 -3.774 -10.457 1.00 94.69 78 SER A C 1
ATOM 621 O O . SER A 1 78 ? -1.677 -4.401 -11.511 1.00 94.69 78 SER A O 1
ATOM 623 N N . LYS A 1 79 ? -2.708 -3.231 -9.900 1.00 91.88 79 LYS A N 1
ATOM 624 C CA . LYS A 1 79 ? -4.044 -3.222 -10.523 1.00 91.88 79 LYS A CA 1
ATOM 625 C C . LYS A 1 79 ? -4.292 -1.992 -11.394 1.00 91.88 79 LYS A C 1
ATOM 627 O O . LYS A 1 79 ? -5.221 -2.001 -12.195 1.00 91.88 79 LYS A O 1
ATOM 632 N N . LEU A 1 80 ? -3.507 -0.933 -11.203 1.00 92.50 80 LEU A N 1
ATOM 633 C CA . LEU A 1 80 ? -3.658 0.350 -11.893 1.00 92.50 80 LEU A CA 1
ATOM 634 C C . LEU A 1 80 ? -2.665 0.510 -13.046 1.00 92.50 80 LEU A C 1
ATOM 636 O O . LEU A 1 80 ? -2.993 1.141 -14.047 1.00 92.50 80 LEU A O 1
ATOM 640 N N . TYR A 1 81 ? -1.467 -0.050 -12.901 1.00 93.50 81 TYR A N 1
ATOM 641 C CA . TYR A 1 81 ? -0.376 0.086 -13.855 1.00 93.50 81 TYR A CA 1
ATOM 642 C C . TYR A 1 81 ? -0.077 -1.252 -14.525 1.00 93.50 81 TYR A C 1
ATOM 644 O O . TYR A 1 81 ? 0.113 -2.262 -13.852 1.00 93.50 81 TYR A O 1
ATOM 652 N N . THR A 1 82 ? 0.038 -1.244 -15.854 1.00 94.88 82 THR A N 1
ATOM 653 C CA . THR A 1 82 ? 0.544 -2.399 -16.615 1.00 94.88 82 THR A CA 1
ATOM 654 C C . THR A 1 82 ? 2.041 -2.607 -16.371 1.00 94.88 82 THR A C 1
ATOM 656 O O . THR A 1 82 ? 2.514 -3.738 -16.309 1.00 94.88 82 THR A O 1
ATOM 659 N N . ASN A 1 83 ? 2.790 -1.512 -16.236 1.00 95.06 83 ASN A N 1
ATOM 660 C CA . ASN A 1 83 ? 4.208 -1.472 -15.891 1.00 95.06 83 ASN A CA 1
ATOM 661 C C . ASN A 1 83 ? 4.531 -0.134 -15.200 1.00 95.06 83 ASN A C 1
ATOM 663 O O . ASN A 1 83 ? 3.771 0.827 -15.318 1.00 95.06 83 ASN A O 1
ATOM 667 N N . ILE A 1 84 ? 5.618 -0.101 -14.429 1.00 95.38 84 ILE A N 1
ATOM 668 C CA . ILE A 1 84 ? 6.096 1.081 -13.700 1.00 95.38 84 ILE A CA 1
ATOM 669 C C . ILE A 1 84 ? 7.597 0.922 -13.421 1.00 95.38 84 ILE A C 1
ATOM 671 O O . ILE A 1 84 ? 8.055 -0.193 -13.156 1.00 95.38 84 ILE A O 1
ATOM 675 N N . SER A 1 85 ? 8.362 2.014 -13.491 1.00 95.56 85 SER A N 1
ATOM 676 C CA . SER A 1 85 ? 9.784 2.015 -13.117 1.00 95.56 85 SER A CA 1
ATOM 677 C C . SER A 1 85 ? 9.969 1.910 -11.595 1.00 95.56 85 SER A C 1
ATOM 679 O O . SER A 1 85 ? 9.054 2.211 -10.822 1.00 95.56 85 SER A O 1
ATOM 681 N N . PHE A 1 86 ? 11.149 1.492 -11.122 1.00 94.81 86 PHE A N 1
ATOM 682 C CA . PHE A 1 86 ? 11.401 1.418 -9.676 1.00 94.81 86 PHE A CA 1
ATOM 683 C C . PHE A 1 86 ? 11.510 2.798 -9.031 1.00 94.81 86 PHE A C 1
ATOM 685 O O . PHE A 1 86 ? 11.162 2.949 -7.860 1.00 94.81 86 PHE A O 1
ATOM 692 N N . GLU A 1 87 ? 11.959 3.799 -9.784 1.00 95.50 87 GLU A N 1
ATOM 693 C CA . GLU A 1 87 ? 12.013 5.195 -9.371 1.00 95.50 87 GLU A CA 1
ATOM 694 C C . GLU A 1 87 ? 10.606 5.722 -9.078 1.00 95.50 87 GLU A C 1
ATOM 696 O O . GLU A 1 87 ? 10.326 6.156 -7.958 1.00 95.50 87 GLU A O 1
ATOM 701 N N . GLU A 1 88 ? 9.692 5.603 -10.045 1.00 95.56 88 GLU A N 1
ATOM 702 C CA . GLU A 1 88 ? 8.304 6.049 -9.893 1.00 95.56 88 GLU A CA 1
ATOM 703 C C . GLU A 1 88 ? 7.559 5.234 -8.839 1.00 95.56 88 GLU A C 1
ATOM 705 O O . GLU A 1 88 ? 6.800 5.793 -8.044 1.00 95.56 88 GLU A O 1
ATOM 710 N N . LEU A 1 89 ? 7.802 3.921 -8.781 1.00 95.12 89 LEU A N 1
ATOM 711 C CA . LEU A 1 89 ? 7.221 3.066 -7.754 1.00 95.12 89 LEU A CA 1
ATOM 712 C C . LEU A 1 89 ? 7.712 3.462 -6.356 1.00 95.12 89 LEU A C 1
ATOM 714 O O . LEU A 1 89 ? 6.916 3.526 -5.421 1.00 95.12 89 LEU A O 1
ATOM 718 N N . GLY A 1 90 ? 9.000 3.772 -6.203 1.00 95.19 90 GLY A N 1
ATOM 719 C CA . GLY A 1 90 ? 9.564 4.293 -4.959 1.00 95.19 90 GLY A CA 1
ATOM 720 C C . GLY A 1 90 ? 8.898 5.604 -4.540 1.00 95.19 90 GLY A C 1
ATOM 721 O O . GLY A 1 90 ? 8.435 5.723 -3.404 1.00 95.19 90 GLY A O 1
ATOM 722 N N . THR A 1 91 ? 8.746 6.551 -5.474 1.00 95.00 91 THR A N 1
ATOM 723 C CA . THR A 1 91 ? 8.022 7.811 -5.235 1.00 95.00 91 THR A CA 1
ATOM 724 C C . THR A 1 91 ? 6.565 7.573 -4.832 1.00 95.00 91 THR A C 1
ATOM 726 O O . THR A 1 91 ? 6.094 8.169 -3.863 1.00 95.00 91 THR A O 1
ATOM 729 N N . LEU A 1 92 ? 5.858 6.672 -5.517 1.00 94.00 92 LEU A N 1
ATOM 730 C CA . LEU A 1 92 ? 4.460 6.335 -5.237 1.00 94.00 92 LEU A CA 1
ATOM 731 C C . LEU A 1 92 ? 4.271 5.736 -3.836 1.00 94.00 92 LEU A C 1
ATOM 733 O O . LEU A 1 92 ? 3.286 6.026 -3.155 1.00 94.00 92 LEU A O 1
ATOM 737 N N . LEU A 1 93 ? 5.210 4.889 -3.415 1.00 93.50 93 LEU A N 1
ATOM 738 C CA . LEU A 1 93 ? 5.192 4.201 -2.126 1.00 93.50 93 LEU A CA 1
ATOM 739 C C . LEU A 1 93 ? 5.810 5.029 -0.988 1.00 93.50 93 LEU A C 1
ATOM 741 O O . LEU A 1 93 ? 5.639 4.670 0.177 1.00 93.50 93 LEU A O 1
ATOM 745 N N . GLY A 1 94 ? 6.521 6.114 -1.306 1.00 92.44 94 GLY A N 1
ATOM 746 C CA . GLY A 1 94 ? 7.254 6.928 -0.337 1.00 92.44 94 GLY A CA 1
ATOM 747 C C . GLY A 1 94 ? 8.478 6.220 0.254 1.00 92.44 94 GLY A C 1
ATOM 748 O O . GLY A 1 94 ? 8.778 6.404 1.432 1.00 92.44 94 GLY A O 1
ATOM 749 N N . ILE A 1 95 ? 9.161 5.380 -0.532 1.00 93.94 95 ILE A N 1
ATOM 750 C CA . ILE A 1 95 ? 10.347 4.617 -0.110 1.00 93.94 95 ILE A CA 1
ATOM 751 C C . ILE A 1 95 ? 11.443 4.639 -1.178 1.00 93.94 95 ILE A C 1
ATOM 753 O O . ILE A 1 95 ? 11.197 4.942 -2.340 1.00 93.94 95 ILE A O 1
ATOM 757 N N . ASP A 1 96 ? 12.657 4.257 -0.781 1.00 95.06 96 ASP A N 1
ATOM 758 C CA . ASP A 1 96 ? 13.777 4.084 -1.708 1.00 95.06 96 ASP A CA 1
ATOM 759 C C . ASP A 1 96 ? 13.446 3.063 -2.827 1.00 95.06 96 ASP A C 1
ATOM 761 O O . ASP A 1 96 ? 12.904 1.990 -2.521 1.00 95.06 96 ASP A O 1
ATOM 765 N N . PRO A 1 97 ? 13.805 3.333 -4.099 1.00 95.44 97 PRO A N 1
ATOM 766 C CA . PRO A 1 97 ? 13.559 2.428 -5.227 1.00 95.44 97 PRO A CA 1
ATOM 767 C C . PRO A 1 97 ? 14.084 1.001 -5.017 1.00 95.44 97 PRO A C 1
ATOM 769 O O . PRO A 1 97 ? 13.416 0.028 -5.372 1.00 95.44 97 PRO A O 1
ATOM 772 N N . ARG A 1 98 ? 15.243 0.832 -4.363 1.00 94.06 98 ARG A N 1
ATOM 773 C CA . ARG A 1 98 ? 15.805 -0.498 -4.064 1.00 94.06 98 ARG A CA 1
ATOM 774 C C . ARG A 1 98 ? 14.990 -1.212 -2.990 1.00 94.06 98 ARG A C 1
ATOM 776 O O . ARG A 1 98 ? 14.888 -2.440 -3.002 1.00 94.06 98 ARG A O 1
ATOM 783 N N . LYS A 1 99 ? 14.400 -0.468 -2.045 1.00 93.56 99 LYS A N 1
ATOM 784 C CA . LYS A 1 99 ? 13.445 -1.031 -1.077 1.00 93.56 99 LYS A CA 1
ATOM 785 C C . LYS A 1 99 ? 12.157 -1.449 -1.790 1.00 93.56 99 LYS A C 1
ATOM 787 O O . LYS A 1 99 ? 11.677 -2.547 -1.517 1.00 93.56 99 LYS A O 1
ATOM 792 N N . ALA A 1 100 ? 11.642 -0.644 -2.721 1.00 95.38 100 ALA A N 1
ATOM 793 C CA . ALA A 1 100 ? 10.468 -0.992 -3.525 1.00 95.38 100 ALA A CA 1
ATOM 794 C C . ALA A 1 100 ? 10.684 -2.287 -4.330 1.00 95.38 100 ALA A C 1
ATOM 796 O O . ALA A 1 100 ? 9.862 -3.198 -4.229 1.00 95.38 100 ALA A O 1
ATOM 797 N N . GLU A 1 101 ? 11.824 -2.423 -5.019 1.00 95.50 101 GLU A N 1
ATOM 798 C CA . GLU A 1 101 ? 12.209 -3.644 -5.747 1.00 95.50 101 GLU A CA 1
ATOM 799 C C . GLU A 1 101 ? 12.190 -4.882 -4.841 1.00 95.50 101 GLU A C 1
ATOM 801 O O . GLU A 1 101 ? 11.537 -5.879 -5.154 1.00 95.50 101 GLU A O 1
ATOM 806 N N . LYS A 1 102 ? 12.858 -4.822 -3.681 1.00 94.69 102 LYS A N 1
ATOM 807 C CA . LYS A 1 102 ? 12.915 -5.952 -2.735 1.00 94.69 102 LYS A CA 1
ATOM 808 C C . LYS A 1 102 ? 11.529 -6.379 -2.253 1.00 94.69 102 LYS A C 1
ATOM 810 O O . LYS A 1 102 ? 11.275 -7.568 -2.067 1.00 94.69 102 LYS A O 1
ATOM 815 N N . ILE A 1 103 ? 10.635 -5.418 -2.024 1.00 94.38 103 ILE A N 1
ATOM 816 C CA . ILE A 1 103 ? 9.270 -5.691 -1.565 1.00 94.38 103 ILE A CA 1
ATOM 817 C C . ILE A 1 103 ? 8.426 -6.287 -2.690 1.00 94.38 103 ILE A C 1
ATOM 819 O O . ILE A 1 103 ? 7.731 -7.271 -2.444 1.00 94.38 103 ILE A O 1
ATOM 823 N N . ALA A 1 104 ? 8.534 -5.747 -3.905 1.00 95.69 104 ALA A N 1
ATOM 824 C CA . ALA A 1 104 ? 7.872 -6.283 -5.090 1.00 95.69 104 ALA A CA 1
ATOM 825 C C . ALA A 1 104 ? 8.300 -7.721 -5.368 1.00 95.69 104 ALA A C 1
ATOM 827 O O . ALA A 1 104 ? 7.442 -8.591 -5.491 1.00 95.69 104 ALA A O 1
ATOM 828 N N . CYS A 1 105 ? 9.609 -7.980 -5.356 1.00 95.62 105 CYS A N 1
ATOM 829 C CA . CYS A 1 105 ? 10.173 -9.314 -5.518 1.00 95.62 105 CYS A CA 1
ATOM 830 C C . CYS A 1 105 ? 9.574 -10.285 -4.494 1.00 95.62 105 CYS A C 1
ATOM 832 O O . CYS A 1 105 ? 9.000 -11.303 -4.868 1.00 95.62 105 CYS A O 1
ATOM 834 N N . A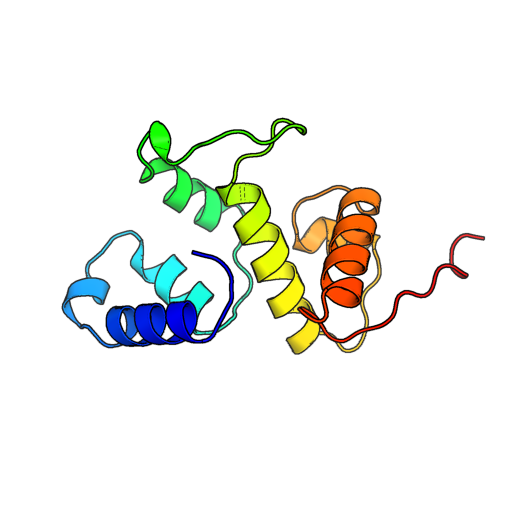RG A 1 106 ? 9.587 -9.916 -3.205 1.00 94.69 106 ARG A N 1
ATOM 835 C CA . ARG A 1 106 ? 9.004 -10.749 -2.148 1.00 94.69 106 ARG A CA 1
ATOM 836 C C . ARG A 1 106 ? 7.514 -11.026 -2.369 1.00 94.69 106 ARG A C 1
ATOM 838 O O . ARG A 1 106 ? 7.090 -12.166 -2.233 1.00 94.69 106 ARG A O 1
ATOM 845 N N . MET A 1 107 ? 6.719 -10.010 -2.708 1.00 94.88 107 MET A N 1
ATOM 846 C CA . MET A 1 107 ? 5.276 -10.181 -2.923 1.00 94.88 107 MET A CA 1
ATOM 847 C C . MET A 1 107 ? 4.951 -11.046 -4.146 1.00 94.88 107 MET A C 1
ATOM 849 O O . MET A 1 107 ? 3.957 -11.768 -4.107 1.00 94.88 107 MET A O 1
ATOM 853 N N . ILE A 1 108 ? 5.782 -10.995 -5.193 1.00 94.94 108 ILE A N 1
ATOM 854 C CA . ILE A 1 108 ? 5.672 -11.871 -6.367 1.00 94.94 108 ILE A CA 1
ATOM 855 C C . ILE A 1 108 ? 6.041 -13.310 -5.996 1.00 94.94 108 ILE A C 1
ATOM 857 O O . ILE A 1 108 ? 5.277 -14.225 -6.281 1.00 94.94 108 ILE A O 1
ATOM 861 N N . CYS A 1 109 ? 7.167 -13.519 -5.305 1.00 95.12 109 CYS A N 1
ATOM 862 C CA . CYS A 1 109 ? 7.605 -14.852 -4.877 1.00 95.12 109 CYS A CA 1
ATOM 863 C C . CYS A 1 109 ? 6.618 -15.531 -3.916 1.00 95.12 109 CYS A C 1
ATOM 865 O O . CYS A 1 109 ? 6.481 -16.749 -3.939 1.00 95.12 109 CYS A O 1
ATOM 867 N N . GLU A 1 110 ? 5.935 -14.755 -3.074 1.00 94.31 110 GLU A N 1
ATOM 868 C CA . GLU A 1 110 ? 4.910 -15.244 -2.143 1.00 94.31 110 GLU A CA 1
ATOM 869 C C . GLU A 1 110 ? 3.523 -15.427 -2.801 1.00 94.31 110 GLU A C 1
ATOM 871 O O . GLU A 1 110 ? 2.555 -15.685 -2.090 1.00 94.31 110 GLU A O 1
ATOM 876 N N . ASP A 1 111 ? 3.396 -15.244 -4.124 1.00 92.38 111 ASP A N 1
ATOM 877 C CA . ASP A 1 111 ? 2.131 -15.276 -4.889 1.00 92.38 111 ASP A CA 1
ATOM 878 C C . ASP A 1 111 ? 1.042 -14.327 -4.342 1.00 92.38 111 ASP A C 1
ATOM 880 O O . ASP A 1 111 ? -0.163 -14.510 -4.511 1.00 92.38 111 ASP A O 1
ATOM 884 N N . ARG A 1 112 ? 1.466 -13.254 -3.665 1.00 91.50 112 ARG A N 1
ATOM 885 C CA . ARG A 1 112 ? 0.565 -12.215 -3.140 1.00 91.50 112 ARG A CA 1
ATOM 886 C C . ARG A 1 112 ? 0.332 -11.084 -4.131 1.00 91.50 112 ARG A C 1
ATOM 888 O O . ARG A 1 112 ? -0.582 -10.286 -3.937 1.00 91.50 112 ARG A O 1
ATOM 895 N N . MET A 1 113 ? 1.160 -10.995 -5.168 1.00 92.62 113 MET A N 1
ATOM 896 C CA . MET A 1 113 ? 1.055 -10.027 -6.251 1.00 92.62 113 MET A CA 1
ATOM 897 C C . MET A 1 113 ? 1.503 -10.675 -7.558 1.00 92.62 113 MET A C 1
ATOM 899 O O . MET A 1 113 ? 2.616 -11.177 -7.648 1.00 92.62 113 MET A O 1
ATOM 903 N N . ARG A 1 114 ? 0.666 -10.614 -8.595 1.00 93.19 114 ARG A N 1
ATOM 904 C CA . ARG A 1 114 ? 1.058 -11.062 -9.935 1.00 93.19 114 ARG A CA 1
ATOM 905 C C . ARG A 1 114 ? 1.916 -10.000 -10.614 1.00 93.19 114 ARG A C 1
ATOM 907 O O . ARG A 1 114 ? 1.56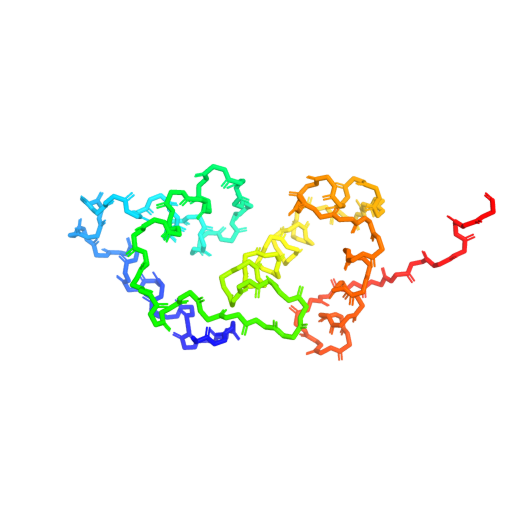8 -8.823 -10.580 1.00 93.19 114 ARG A O 1
ATOM 914 N N . GLY A 1 115 ? 3.005 -10.426 -11.240 1.00 93.56 115 GLY A N 1
ATOM 915 C CA . GLY A 1 115 ? 3.906 -9.555 -11.985 1.00 93.56 115 GLY A CA 1
ATOM 916 C C . GLY A 1 115 ? 5.260 -10.213 -12.224 1.00 93.56 115 GLY A C 1
ATOM 917 O O . GLY A 1 115 ? 5.523 -11.315 -11.748 1.00 93.56 115 GLY A O 1
ATOM 918 N N . SER A 1 116 ? 6.124 -9.517 -12.952 1.00 94.31 116 SER A N 1
ATOM 919 C CA . SER A 1 116 ? 7.514 -9.906 -13.189 1.00 94.31 116 SER A CA 1
ATOM 920 C C . SER A 1 116 ? 8.412 -8.681 -13.078 1.00 94.31 116 SER A C 1
ATOM 922 O O . SER A 1 116 ? 7.979 -7.568 -13.371 1.00 94.31 116 SER A O 1
ATOM 924 N N . ILE A 1 117 ? 9.662 -8.889 -12.673 1.00 93.94 117 ILE A N 1
ATOM 925 C CA . ILE A 1 117 ? 10.671 -7.833 -12.568 1.00 93.94 117 ILE A CA 1
ATOM 926 C C . ILE A 1 117 ? 11.683 -8.007 -13.699 1.00 93.94 117 ILE A C 1
ATOM 928 O O . ILE A 1 117 ? 12.253 -9.087 -13.847 1.00 93.94 117 ILE A O 1
ATOM 932 N N . ASP A 1 118 ? 11.927 -6.940 -14.460 1.00 92.31 118 ASP A N 1
ATOM 933 C CA . ASP A 1 118 ? 13.032 -6.872 -15.415 1.00 92.31 118 ASP A CA 1
ATOM 934 C C . ASP A 1 118 ? 14.229 -6.149 -14.777 1.00 92.31 118 ASP A C 1
ATOM 936 O O . ASP A 1 118 ? 14.136 -4.983 -14.398 1.00 92.31 118 ASP A O 1
ATOM 940 N N . GLN A 1 119 ? 15.356 -6.853 -14.638 1.00 80.12 119 GLN A N 1
ATOM 941 C CA . GLN A 1 119 ? 16.601 -6.308 -14.079 1.00 80.12 119 GLN A CA 1
ATOM 942 C C . GLN A 1 119 ? 17.608 -5.865 -15.150 1.00 80.12 119 GLN A C 1
ATOM 944 O O . GLN A 1 119 ? 18.697 -5.410 -14.802 1.00 80.12 119 GLN A O 1
ATOM 949 N N . ARG A 1 120 ? 17.287 -5.996 -16.445 1.00 71.81 120 ARG A N 1
ATOM 950 C CA . ARG A 1 120 ? 18.221 -5.668 -17.536 1.00 71.81 120 ARG A CA 1
ATOM 951 C C . ARG A 1 120 ? 18.381 -4.164 -17.759 1.00 71.81 120 ARG A C 1
ATOM 953 O O . ARG A 1 120 ? 19.401 -3.745 -18.294 1.00 71.81 120 ARG A O 1
ATOM 960 N N . LEU A 1 121 ? 17.426 -3.351 -17.308 1.00 54.22 121 LEU A N 1
ATOM 961 C CA . LEU A 1 121 ? 17.435 -1.892 -17.451 1.00 54.22 121 LEU A CA 1
ATOM 962 C C . LEU A 1 121 ? 18.265 -1.197 -16.346 1.00 54.22 121 LEU A C 1
ATOM 964 O O . LEU A 1 121 ? 17.784 -0.307 -15.653 1.00 54.22 121 LEU A O 1
ATOM 968 N N . ARG A 1 122 ? 19.504 -1.655 -16.125 1.00 53.19 122 ARG A N 1
ATOM 969 C CA . ARG A 1 122 ? 20.471 -1.054 -15.179 1.00 53.19 122 ARG A CA 1
ATOM 970 C C . ARG A 1 122 ? 21.797 -0.638 -15.840 1.00 53.19 122 ARG A C 1
ATOM 972 O O . ARG A 1 122 ? 22.777 -0.441 -15.125 1.00 53.19 122 ARG A O 1
ATOM 979 N N . LEU A 1 123 ? 21.826 -0.548 -17.174 1.00 37.41 123 LEU A N 1
ATOM 980 C CA . LEU A 1 123 ? 22.980 -0.066 -17.947 1.00 37.41 123 LEU A CA 1
ATOM 981 C C . LEU A 1 123 ? 23.073 1.460 -17.928 1.00 37.41 123 LEU A C 1
ATOM 983 O O . LEU A 1 123 ? 22.021 2.102 -18.144 1.00 37.41 123 LEU A O 1
#

Sequence (123 aa):
AGAGPQRSRVLATLYKDERCSKLKIYPILQKVFLERILRKPEIDAFAEELKPHQKALLPDNSTVLDRAMIEHNLLSASKLYTNISFEELGTLLGIDPRKAEKIACRMICEDRMRGSIDQRLRL

Solvent-accessible surface area (backbone atoms only — not comparable to full-atom values): 7460 Å² total; per-residue (Å²): 134,69,93,50,75,67,48,54,50,53,42,51,54,50,67,70,33,72,76,42,71,77,40,92,59,30,69,58,52,50,31,59,65,70,52,44,72,72,52,68,73,59,52,52,60,50,54,72,75,49,54,76,88,66,61,41,69,45,100,84,74,43,35,58,58,58,56,52,50,42,54,50,30,52,54,23,44,58,77,74,39,97,72,79,54,50,64,59,48,5,63,71,63,73,46,58,32,72,59,43,49,56,51,51,52,50,32,34,76,69,72,71,35,86,77,85,85,82,80,79,88,75,125

Mean predicted aligned error: 4.28 Å